Protein AF-A0A537EXK8-F1 (afdb_monomer_lite)

Foldseek 3Di:
DVVVVVVVPPCVVVVVVVVVVVVVVVVVVVVVVVVVVVCVVCVVVVPPPCPPQWVWDWDDKDDPDPPDIDTDIDTPGD

Structure (mmCIF, N/CA/C/O backbone):
data_AF-A0A537EXK8-F1
#
_entry.id   AF-A0A537EXK8-F1
#
loop_
_atom_site.group_PDB
_atom_site.id
_atom_site.type_symbol
_atom_site.label_atom_id
_atom_site.label_alt_id
_atom_site.label_comp_id
_atom_site.label_asym_id
_atom_site.label_entity_id
_atom_site.label_seq_id
_atom_site.pdbx_PDB_ins_code
_atom_site.Cartn_x
_atom_site.Cartn_y
_atom_site.Cartn_z
_atom_site.occupancy
_atom_site.B_iso_or_equiv
_atom_site.auth_seq_id
_atom_site.auth_comp_id
_atom_site.auth_asym_id
_atom_site.auth_atom_id
_atom_site.pdbx_PDB_model_num
ATOM 1 N N . MET A 1 1 ? -16.367 10.112 52.132 1.00 56.41 1 MET A N 1
ATOM 2 C CA . MET A 1 1 ? -15.711 9.767 50.841 1.00 56.41 1 MET A CA 1
ATOM 3 C C . MET A 1 1 ? -16.275 8.542 50.094 1.00 56.41 1 MET A C 1
ATOM 5 O O . MET A 1 1 ? -15.970 8.398 48.917 1.00 56.41 1 MET A O 1
ATOM 9 N N . LYS A 1 2 ? -17.095 7.655 50.691 1.00 58.47 2 LYS A N 1
ATOM 10 C CA . LYS A 1 2 ? -17.609 6.443 50.001 1.00 58.47 2 LYS A CA 1
ATOM 11 C C . LYS A 1 2 ? -18.674 6.711 48.916 1.00 58.47 2 LYS A C 1
ATOM 13 O O . LYS A 1 2 ? -18.876 5.870 48.047 1.00 58.47 2 LYS A O 1
ATOM 18 N N . THR A 1 3 ? -19.323 7.872 48.933 1.00 59.91 3 THR A N 1
ATOM 19 C CA . THR A 1 3 ? -20.451 8.222 48.052 1.00 59.91 3 THR A CA 1
ATOM 20 C C . THR A 1 3 ? -20.029 8.591 46.623 1.00 59.91 3 THR A C 1
ATOM 22 O O . THR A 1 3 ? -20.684 8.165 45.677 1.00 59.91 3 THR A O 1
ATOM 25 N N . ILE A 1 4 ? -18.890 9.274 46.440 1.00 63.50 4 ILE A N 1
ATOM 26 C CA . ILE A 1 4 ? -18.405 9.718 45.113 1.00 63.50 4 ILE A CA 1
ATOM 27 C C . ILE A 1 4 ? -18.048 8.526 44.207 1.00 63.50 4 ILE A C 1
ATOM 29 O O . ILE A 1 4 ? -18.373 8.522 43.023 1.00 63.50 4 ILE A O 1
ATOM 33 N N . LYS A 1 5 ? -17.466 7.452 44.763 1.00 62.69 5 LYS A N 1
ATOM 34 C CA . LYS A 1 5 ? -17.109 6.241 43.997 1.00 62.69 5 LYS A CA 1
ATOM 35 C C . LYS A 1 5 ? -18.321 5.500 43.410 1.00 62.69 5 LYS A C 1
ATOM 37 O O . LYS A 1 5 ? -18.152 4.698 42.498 1.00 62.69 5 LYS A O 1
ATOM 42 N N . ARG A 1 6 ? -19.535 5.740 43.922 1.00 59.78 6 ARG A N 1
ATOM 43 C CA . ARG A 1 6 ? -20.759 5.054 43.476 1.00 59.78 6 ARG A CA 1
ATOM 44 C C . ARG A 1 6 ? -21.346 5.677 42.202 1.00 59.78 6 ARG A C 1
ATOM 46 O O . ARG A 1 6 ? -21.916 4.944 41.404 1.00 59.78 6 ARG A O 1
ATOM 53 N N . LEU A 1 7 ? -21.130 6.978 41.980 1.00 61.06 7 LEU A N 1
ATOM 54 C CA . LEU A 1 7 ? -21.553 7.692 40.765 1.00 61.06 7 LEU A CA 1
ATOM 55 C C . LEU A 1 7 ? -20.756 7.251 39.523 1.00 61.06 7 LEU A C 1
ATOM 57 O O . LEU A 1 7 ? -21.319 7.109 38.446 1.00 61.06 7 LEU A O 1
ATOM 61 N N . PHE A 1 8 ? -19.474 6.914 39.684 1.00 62.16 8 PHE A N 1
ATOM 62 C CA . PHE A 1 8 ? -18.612 6.413 38.601 1.00 62.16 8 PHE A CA 1
ATOM 63 C C . PHE A 1 8 ? -18.748 4.904 38.316 1.00 62.16 8 PHE A C 1
ATOM 65 O O . PHE A 1 8 ? -17.954 4.344 37.557 1.00 62.16 8 PHE A O 1
ATOM 72 N N . LYS A 1 9 ? -19.714 4.213 38.937 1.00 66.69 9 LYS A N 1
ATOM 73 C CA . LYS A 1 9 ? -19.826 2.745 38.870 1.00 66.69 9 LYS A CA 1
ATOM 74 C C . LYS A 1 9 ? -20.574 2.237 37.625 1.00 66.69 9 LYS A C 1
ATOM 76 O O . LYS A 1 9 ? -20.453 1.063 37.288 1.00 66.69 9 LYS A O 1
ATOM 81 N N . ASN A 1 10 ? -21.275 3.110 36.901 1.00 66.06 10 ASN A N 1
ATOM 82 C CA . ASN A 1 10 ? -22.091 2.741 35.741 1.00 66.06 10 ASN A CA 1
ATOM 83 C C . ASN A 1 10 ? -21.412 3.156 34.421 1.00 66.06 10 ASN A C 1
ATOM 85 O O . ASN A 1 10 ? -21.857 4.085 33.758 1.00 66.06 10 ASN A O 1
ATOM 89 N N . LYS A 1 11 ? -20.320 2.475 34.041 1.00 72.00 11 LYS A N 1
ATOM 90 C CA . LYS A 1 11 ? -19.562 2.761 32.800 1.00 72.00 11 LYS A CA 1
ATOM 91 C C . LYS A 1 11 ? -20.040 1.996 31.562 1.00 72.00 11 LYS A C 1
ATOM 93 O O . LYS A 1 11 ? -19.675 2.364 30.456 1.00 72.00 11 LYS A O 1
ATOM 98 N N . LYS A 1 12 ? -20.914 0.993 31.729 1.00 76.19 12 LYS A N 1
ATOM 99 C CA . LYS A 1 12 ? -21.322 0.073 30.648 1.00 76.19 12 LYS A CA 1
ATOM 100 C C . LYS A 1 12 ? -21.837 0.778 29.384 1.00 76.19 12 LYS A C 1
ATOM 102 O O . LYS A 1 12 ? -21.519 0.336 28.292 1.00 76.19 12 LYS A O 1
ATOM 107 N N . GLY A 1 13 ? -22.605 1.862 29.526 1.00 79.44 13 GLY A N 1
ATOM 108 C CA . GLY A 1 13 ? -23.104 2.625 28.372 1.00 79.44 13 GLY A CA 1
ATOM 109 C C . GLY A 1 13 ? -22.038 3.504 27.712 1.00 79.44 13 GLY A C 1
ATOM 110 O O . GLY A 1 13 ? -22.018 3.638 26.493 1.00 79.44 13 GLY A O 1
ATOM 111 N N . ILE A 1 14 ? -21.121 4.060 28.509 1.00 85.06 14 ILE A N 1
ATOM 112 C CA . ILE A 1 14 ? -20.007 4.875 28.006 1.00 85.06 14 ILE A CA 1
ATOM 113 C C . ILE A 1 14 ? -19.019 3.995 27.239 1.00 85.06 14 ILE A C 1
ATOM 115 O O . ILE A 1 14 ? -18.566 4.399 26.175 1.00 85.06 14 ILE A O 1
ATOM 119 N N . ASP A 1 15 ? -18.738 2.786 27.727 1.00 86.25 15 ASP A N 1
ATOM 120 C CA . ASP A 1 15 ? -17.796 1.866 27.085 1.00 86.25 15 ASP A CA 1
ATOM 121 C C . ASP A 1 15 ? -18.258 1.468 25.673 1.00 86.25 15 ASP A C 1
ATOM 123 O O . ASP A 1 15 ? -17.449 1.432 24.749 1.00 86.25 15 ASP A O 1
ATOM 127 N N . THR A 1 16 ? -19.562 1.243 25.464 1.00 88.12 16 THR A N 1
ATOM 128 C CA . THR A 1 16 ? -20.112 0.938 24.130 1.00 88.12 16 THR A CA 1
ATOM 129 C C . THR A 1 16 ? -19.988 2.120 23.170 1.00 88.12 16 THR A C 1
ATOM 131 O O . THR A 1 16 ? -19.604 1.938 22.015 1.00 88.12 16 THR A O 1
ATOM 134 N N . ILE A 1 17 ? -20.272 3.337 23.642 1.00 92.19 17 ILE A N 1
ATOM 135 C CA . ILE A 1 17 ? -20.140 4.552 22.827 1.00 92.19 17 ILE A CA 1
ATOM 136 C C . ILE A 1 17 ? -18.667 4.797 22.487 1.00 92.19 17 ILE A C 1
ATOM 138 O O . ILE A 1 17 ? -18.332 5.079 21.338 1.00 92.19 17 ILE A O 1
ATOM 142 N N . LEU A 1 18 ? -17.776 4.640 23.467 1.00 91.75 18 LEU A N 1
ATOM 143 C CA . LEU A 1 18 ? -16.342 4.816 23.283 1.00 91.75 18 LEU A CA 1
ATOM 144 C C . LEU A 1 18 ? -15.781 3.795 22.288 1.00 91.75 18 LEU A C 1
ATOM 146 O O . LEU A 1 18 ? -15.002 4.165 21.416 1.00 91.75 18 LEU A O 1
ATOM 150 N N . ALA A 1 19 ? -16.214 2.535 22.370 1.00 92.62 19 ALA A N 1
ATOM 151 C CA . ALA A 1 19 ? -15.811 1.492 21.434 1.00 92.62 19 ALA A CA 1
ATOM 152 C C . ALA A 1 19 ? -16.239 1.813 19.993 1.00 92.62 19 ALA A C 1
ATOM 154 O O . ALA A 1 19 ? -15.431 1.690 19.072 1.00 92.62 19 ALA A O 1
ATOM 155 N N . ALA A 1 20 ? -17.477 2.275 19.798 1.00 93.56 20 ALA A N 1
ATOM 156 C CA . ALA A 1 20 ? -17.975 2.660 18.480 1.00 93.56 20 ALA A CA 1
ATOM 157 C C . ALA A 1 20 ? -17.203 3.858 17.900 1.00 93.56 20 ALA A C 1
ATOM 159 O O . ALA A 1 20 ? -16.798 3.833 16.740 1.00 93.56 20 ALA A O 1
ATOM 160 N N . LEU A 1 21 ? -16.939 4.885 18.713 1.00 94.81 21 LEU A N 1
ATOM 161 C CA . LEU A 1 21 ? -16.164 6.052 18.282 1.00 94.81 21 LEU A CA 1
ATOM 162 C C . LEU A 1 21 ? -14.717 5.683 17.946 1.00 94.81 21 LEU A C 1
ATOM 164 O O . LEU A 1 21 ? -14.193 6.125 16.925 1.00 94.81 21 LEU A O 1
ATOM 168 N N . LEU A 1 22 ? -14.087 4.834 18.760 1.00 95.00 22 LEU A N 1
ATOM 169 C CA . LEU A 1 22 ? -12.735 4.349 18.495 1.00 95.00 22 LEU A CA 1
ATOM 170 C C . LEU A 1 22 ? -12.664 3.575 17.179 1.00 95.00 22 LEU A C 1
ATOM 172 O O . LEU A 1 22 ? -11.752 3.828 16.397 1.00 95.00 22 LEU A O 1
ATOM 176 N N . MET A 1 23 ? -13.638 2.699 16.902 1.00 96.44 23 MET A N 1
ATOM 177 C CA . MET A 1 23 ? -13.707 1.948 15.645 1.00 96.44 23 MET A CA 1
ATOM 178 C C . MET A 1 23 ? -13.744 2.877 14.424 1.00 96.44 23 MET A C 1
ATOM 180 O O . MET A 1 23 ? -13.020 2.654 13.457 1.00 96.44 23 MET A O 1
ATOM 184 N N . VAL A 1 24 ? -14.553 3.937 14.466 1.00 96.81 24 VAL A N 1
ATOM 185 C CA . VAL A 1 24 ? -14.655 4.883 13.345 1.00 96.81 24 VAL A CA 1
ATOM 186 C C . VAL A 1 24 ? -13.337 5.628 13.140 1.00 96.81 24 VAL A C 1
ATOM 188 O O . VAL A 1 24 ? -12.850 5.723 12.015 1.00 96.81 24 VAL A O 1
ATOM 191 N N . VAL A 1 25 ? -12.722 6.115 14.220 1.00 97.62 25 VAL A N 1
ATOM 192 C CA . VAL A 1 25 ? -11.480 6.895 14.136 1.00 97.62 25 VAL A CA 1
ATOM 193 C C . VAL A 1 25 ? -10.337 6.066 13.554 1.00 97.62 25 VAL A C 1
ATOM 195 O O . VAL A 1 25 ? -9.646 6.542 12.653 1.00 97.62 25 VAL A O 1
ATOM 198 N N . ILE A 1 26 ? -10.150 4.822 14.008 1.00 95.81 26 ILE A N 1
ATOM 199 C CA . ILE A 1 26 ? -9.066 3.977 13.483 1.00 95.81 26 ILE A CA 1
ATOM 200 C C . ILE A 1 26 ? -9.253 3.666 11.994 1.00 95.81 26 ILE A C 1
ATOM 202 O O . ILE A 1 26 ? -8.273 3.670 11.251 1.00 95.81 26 ILE A O 1
ATOM 206 N N . VAL A 1 27 ? -10.492 3.461 11.534 1.00 96.69 27 VAL A N 1
ATOM 207 C CA . VAL A 1 27 ? -10.788 3.189 10.118 1.00 96.69 27 VAL A CA 1
ATOM 208 C C . VAL A 1 27 ? -10.460 4.404 9.256 1.00 96.69 27 VAL A C 1
ATOM 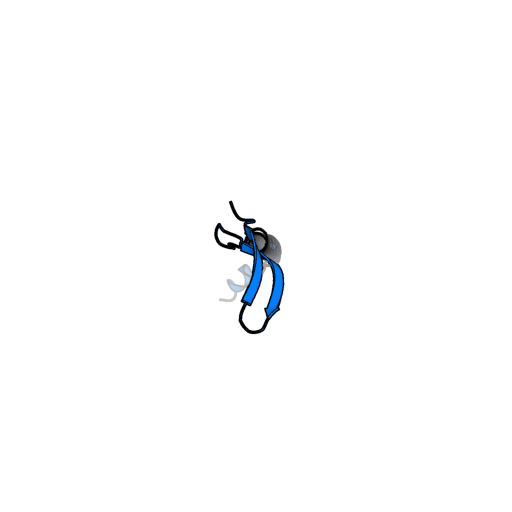210 O O . VAL A 1 27 ? -9.830 4.264 8.209 1.00 96.69 27 VAL A O 1
ATOM 213 N N . VAL A 1 28 ? -10.823 5.604 9.713 1.00 97.69 28 VAL A N 1
ATOM 214 C CA . VAL A 1 28 ? -10.523 6.850 8.996 1.00 97.69 28 VAL A CA 1
ATOM 215 C C . VAL A 1 28 ? -9.012 7.068 8.892 1.00 97.69 28 VAL A C 1
ATOM 217 O O . VAL A 1 28 ? -8.506 7.326 7.801 1.00 97.69 28 VAL A O 1
ATOM 220 N N . VAL A 1 29 ? -8.270 6.906 9.992 1.00 97.44 29 VAL A N 1
ATOM 221 C CA . VAL A 1 29 ? -6.807 7.091 9.998 1.00 97.44 29 VAL A CA 1
ATOM 222 C C . VAL A 1 29 ? -6.112 6.065 9.101 1.00 97.44 29 VAL A C 1
ATOM 224 O O . VAL A 1 29 ? -5.249 6.435 8.303 1.00 97.44 29 VAL A O 1
ATOM 227 N N . ALA A 1 30 ? -6.516 4.793 9.175 1.00 97.06 30 ALA A N 1
ATOM 228 C CA . ALA A 1 30 ? -5.979 3.748 8.309 1.00 97.06 30 ALA A CA 1
ATOM 229 C C . ALA A 1 30 ? -6.250 4.051 6.826 1.00 97.06 30 ALA A C 1
ATOM 231 O O . ALA A 1 30 ? -5.344 3.947 6.002 1.00 97.06 30 ALA A O 1
ATOM 232 N N . SER A 1 31 ? -7.463 4.501 6.489 1.00 96.62 31 SER A N 1
ATOM 233 C CA . SER A 1 31 ? -7.825 4.860 5.115 1.00 96.62 31 SER A CA 1
ATOM 234 C C . SER A 1 31 ? -6.970 6.002 4.564 1.00 96.62 31 SER A C 1
ATOM 236 O O . SER A 1 31 ? -6.528 5.936 3.418 1.00 96.62 31 SER A O 1
ATOM 238 N N . VAL A 1 32 ? -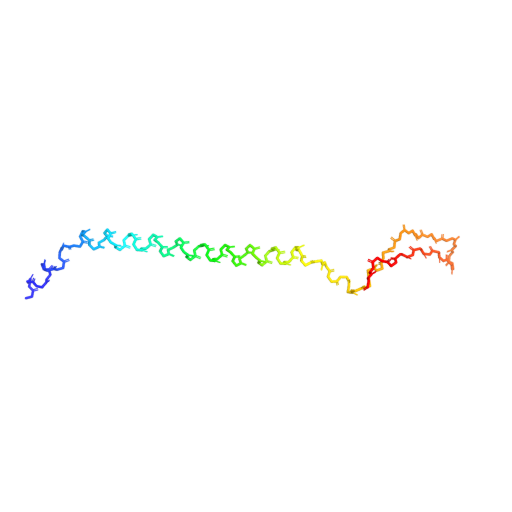6.721 7.048 5.357 1.00 97.12 32 VAL A N 1
ATOM 239 C CA . VAL A 1 32 ? -5.907 8.193 4.917 1.00 97.12 32 VAL A CA 1
ATOM 240 C C . VAL A 1 32 ? -4.444 7.786 4.727 1.00 97.12 32 VAL A C 1
ATOM 242 O O . VAL A 1 32 ? -3.822 8.191 3.746 1.00 97.12 32 VAL A O 1
ATOM 245 N N . MET A 1 33 ? -3.902 6.943 5.612 1.00 96.25 33 MET A N 1
ATOM 246 C CA . MET A 1 33 ? -2.538 6.426 5.468 1.00 96.25 33 MET A CA 1
ATOM 247 C C . MET A 1 33 ? -2.383 5.578 4.200 1.00 96.25 33 MET A C 1
ATOM 249 O O . MET A 1 33 ? -1.427 5.776 3.451 1.00 96.25 33 MET A O 1
ATOM 253 N N . VAL A 1 34 ? -3.335 4.677 3.926 1.00 95.94 34 VAL A N 1
ATOM 254 C CA . VAL A 1 34 ? -3.325 3.859 2.703 1.00 95.94 34 VAL A CA 1
ATOM 255 C C . VAL A 1 34 ? -3.422 4.744 1.464 1.00 95.94 34 VAL A C 1
ATOM 257 O O . VAL A 1 34 ? -2.654 4.550 0.531 1.00 95.94 34 VAL A O 1
ATOM 260 N N . TYR A 1 35 ? -4.286 5.761 1.465 1.00 95.69 35 TYR A N 1
ATOM 261 C CA . TYR A 1 35 ? -4.394 6.701 0.348 1.00 95.69 35 TYR A CA 1
ATOM 262 C C . TYR A 1 35 ? -3.075 7.438 0.070 1.00 95.69 35 TYR A C 1
ATOM 264 O O . TYR A 1 35 ? -2.614 7.473 -1.074 1.00 95.69 35 TYR A O 1
ATOM 272 N N . ALA A 1 36 ? -2.436 7.993 1.104 1.00 94.94 36 ALA A N 1
ATOM 273 C CA . ALA A 1 36 ? -1.161 8.695 0.962 1.00 94.94 36 ALA A CA 1
ATOM 274 C C . ALA A 1 36 ? -0.047 7.760 0.463 1.00 94.94 36 ALA A C 1
ATOM 276 O O . ALA A 1 36 ? 0.749 8.129 -0.399 1.00 94.94 36 ALA A O 1
ATOM 277 N N . TRP A 1 37 ? -0.017 6.523 0.960 1.00 93.81 37 TRP A N 1
ATOM 278 C CA . TRP A 1 37 ? 0.968 5.538 0.533 1.00 93.81 37 TRP A CA 1
ATOM 279 C C . TRP A 1 37 ? 0.733 5.060 -0.906 1.00 93.81 37 TRP A C 1
ATOM 281 O O . TRP A 1 37 ? 1.664 5.052 -1.709 1.00 93.81 37 TRP A O 1
ATOM 291 N N . SER A 1 38 ? -0.509 4.727 -1.270 1.00 93.19 38 SER A N 1
ATOM 292 C CA . SER A 1 38 ? -0.866 4.310 -2.629 1.00 93.19 38 SER A CA 1
ATOM 293 C C . SER A 1 38 ? -0.595 5.410 -3.652 1.00 93.19 38 SER A C 1
ATOM 295 O O . SER A 1 38 ? -0.036 5.127 -4.707 1.00 93.19 38 SER A O 1
ATOM 297 N N . THR A 1 39 ? -0.933 6.665 -3.347 1.00 92.00 39 THR A N 1
ATOM 298 C CA . THR A 1 39 ? -0.637 7.795 -4.244 1.00 92.00 39 THR A CA 1
ATOM 299 C C . THR A 1 39 ? 0.860 8.090 -4.336 1.00 92.00 39 THR A C 1
ATOM 301 O O . THR A 1 39 ? 1.335 8.389 -5.426 1.00 92.00 39 THR A O 1
ATOM 304 N N . GLY A 1 40 ? 1.629 7.931 -3.253 1.00 89.56 40 GLY A N 1
ATOM 305 C CA . GLY A 1 40 ? 3.091 8.042 -3.280 1.00 89.56 40 GLY A CA 1
ATOM 306 C C . GLY A 1 40 ? 3.766 6.953 -4.124 1.00 89.56 40 GLY A C 1
ATOM 307 O O . GLY A 1 40 ? 4.630 7.254 -4.947 1.00 89.56 40 GLY A O 1
ATOM 308 N N . LEU A 1 41 ? 3.334 5.696 -3.978 1.00 88.44 41 LEU A N 1
ATOM 309 C CA . LEU A 1 41 ? 3.836 4.573 -4.774 1.00 88.44 41 LEU A CA 1
ATOM 310 C C . LEU A 1 41 ? 3.494 4.743 -6.257 1.00 88.44 41 LEU A C 1
ATOM 312 O O . LEU A 1 41 ? 4.372 4.648 -7.110 1.00 88.44 41 LEU A O 1
ATOM 316 N N . LEU A 1 42 ? 2.227 5.025 -6.568 1.00 87.69 42 LEU A N 1
ATOM 317 C CA . LEU A 1 42 ? 1.792 5.248 -7.945 1.00 87.69 42 LEU A CA 1
ATOM 318 C C . LEU A 1 42 ? 2.452 6.489 -8.544 1.00 87.69 42 LEU A C 1
ATOM 320 O O . LEU A 1 42 ? 2.847 6.446 -9.699 1.00 87.69 42 LEU A O 1
ATOM 324 N N . GLY A 1 43 ? 2.651 7.555 -7.769 1.00 84.50 43 GLY A N 1
ATOM 325 C CA . GLY A 1 43 ? 3.436 8.712 -8.188 1.00 84.50 43 GLY A CA 1
ATOM 326 C C . GLY A 1 43 ? 4.864 8.323 -8.570 1.00 84.50 43 GLY A C 1
ATOM 327 O O . GLY A 1 43 ? 5.335 8.720 -9.623 1.00 84.50 43 GLY A O 1
ATOM 328 N N . SER A 1 44 ? 5.534 7.476 -7.787 1.00 78.69 44 SER A N 1
ATOM 329 C CA . SER A 1 44 ? 6.882 6.997 -8.124 1.00 78.69 44 SER A CA 1
ATOM 330 C C . SER A 1 44 ? 6.932 6.073 -9.344 1.00 78.69 44 SER A C 1
ATOM 332 O O . SER A 1 44 ? 7.958 6.039 -10.016 1.00 78.69 44 SER 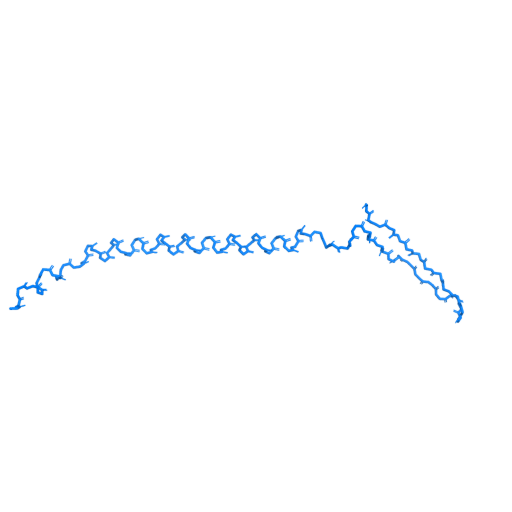A O 1
ATOM 334 N N . LEU A 1 45 ? 5.888 5.277 -9.59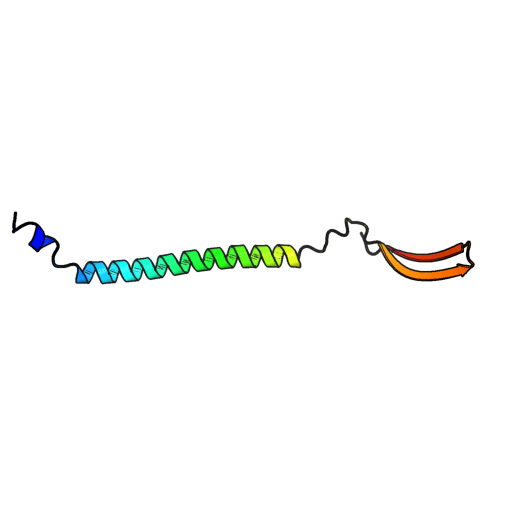0 1.00 78.12 45 LEU A N 1
ATOM 335 C CA . LEU A 1 45 ? 5.857 4.300 -10.686 1.00 78.12 45 LEU A CA 1
ATOM 336 C C . LEU A 1 45 ? 5.341 4.895 -12.001 1.00 78.12 45 LEU A C 1
ATOM 338 O O . LEU A 1 45 ? 5.756 4.468 -13.073 1.00 78.12 45 LEU A O 1
ATOM 342 N N . LEU A 1 46 ? 4.410 5.846 -11.916 1.00 80.00 46 LEU A N 1
ATOM 343 C CA . LEU A 1 46 ? 3.795 6.522 -13.059 1.00 80.00 46 LEU A CA 1
ATOM 344 C C . LEU A 1 46 ? 4.513 7.815 -13.434 1.00 80.00 46 LEU A C 1
ATOM 346 O O . LEU A 1 46 ? 4.281 8.329 -14.527 1.00 80.00 46 LEU A O 1
ATOM 350 N N . VAL A 1 47 ? 5.385 8.350 -12.569 1.00 70.50 47 VAL A N 1
ATOM 351 C CA . VAL A 1 47 ? 6.426 9.264 -13.035 1.00 70.50 47 VAL A CA 1
ATOM 352 C C . VAL A 1 47 ? 7.257 8.456 -14.016 1.00 70.50 47 VAL A C 1
ATOM 354 O O . VAL A 1 47 ? 8.080 7.628 -13.626 1.00 70.50 47 VAL A O 1
ATOM 357 N N . THR A 1 48 ? 7.001 8.689 -15.307 1.00 65.25 48 THR A N 1
ATOM 358 C CA . THR A 1 48 ? 7.932 8.362 -16.379 1.00 65.25 48 THR A CA 1
ATOM 359 C C . THR A 1 48 ? 9.309 8.712 -15.844 1.00 65.25 48 THR A C 1
ATOM 361 O O . THR A 1 48 ? 9.468 9.850 -15.378 1.00 65.25 48 THR A O 1
ATOM 364 N N . PRO A 1 49 ? 10.272 7.771 -15.812 1.00 58.62 49 PRO A N 1
ATOM 365 C CA . PRO A 1 49 ? 11.602 8.100 -15.341 1.00 58.62 49 PRO A CA 1
ATOM 366 C C . PRO A 1 49 ? 11.997 9.389 -16.050 1.00 58.62 49 PRO A C 1
ATOM 368 O O . PRO A 1 49 ? 11.840 9.489 -17.267 1.00 58.62 49 PRO A O 1
ATOM 371 N N . ASN A 1 50 ? 12.419 10.402 -15.293 1.00 58.66 50 ASN A N 1
ATOM 372 C CA . ASN A 1 50 ? 13.044 11.588 -15.864 1.00 58.66 50 ASN A CA 1
ATOM 373 C C . ASN A 1 50 ? 14.390 11.140 -16.470 1.00 58.66 50 ASN A C 1
ATOM 375 O O . ASN A 1 50 ? 15.453 11.525 -15.996 1.00 58.66 50 ASN A O 1
ATOM 379 N N . VAL A 1 51 ? 14.361 10.286 -17.496 1.00 56.78 51 VAL A N 1
ATOM 380 C CA . VAL A 1 51 ? 15.387 10.222 -18.527 1.00 56.78 51 VAL A CA 1
ATOM 381 C C . VAL A 1 51 ? 15.261 11.576 -19.209 1.00 56.78 51 VAL A C 1
ATOM 383 O O . VAL A 1 51 ? 14.347 11.817 -19.989 1.00 56.78 51 VAL A O 1
ATOM 386 N N . GLY A 1 52 ? 15.987 12.549 -18.660 1.00 56.97 52 GLY A N 1
ATOM 387 C CA . GLY A 1 52 ? 15.550 13.938 -18.656 1.00 56.97 52 GLY A CA 1
ATOM 388 C C . GLY A 1 52 ? 15.354 14.491 -20.055 1.00 56.97 52 GLY A C 1
ATOM 389 O O . GLY A 1 52 ? 16.345 14.842 -20.659 1.00 56.97 52 GLY A O 1
ATOM 390 N N . LYS A 1 53 ? 14.105 14.598 -20.531 1.00 57.91 53 LYS A N 1
ATOM 391 C CA . LYS A 1 53 ? 13.660 15.145 -21.836 1.00 57.91 53 LYS A CA 1
ATOM 392 C C . LYS A 1 53 ? 14.291 14.536 -23.109 1.00 57.91 53 LYS A C 1
ATOM 394 O O . LYS A 1 53 ? 13.633 14.461 -24.133 1.00 57.91 53 LYS A O 1
ATOM 399 N N . GLU A 1 54 ? 15.497 13.996 -23.027 1.00 63.03 54 GLU A N 1
ATOM 400 C CA . GLU A 1 54 ? 16.330 13.451 -24.088 1.00 63.03 54 GLU A CA 1
ATOM 401 C C . GLU A 1 54 ? 16.652 11.997 -23.709 1.00 63.03 54 GLU A C 1
ATOM 403 O O . GLU A 1 54 ? 17.631 11.697 -23.019 1.00 63.03 54 GLU A O 1
ATOM 408 N N . ALA A 1 55 ? 15.783 11.066 -24.099 1.00 70.12 55 ALA A N 1
ATOM 409 C CA . ALA A 1 55 ? 16.004 9.644 -23.873 1.00 70.12 55 ALA A CA 1
ATOM 410 C C . ALA A 1 55 ? 16.838 9.075 -25.030 1.00 70.12 55 ALA A C 1
ATOM 412 O O . ALA A 1 55 ? 16.298 8.637 -26.046 1.00 70.12 55 ALA A O 1
ATOM 413 N N . LEU A 1 56 ? 18.165 9.101 -24.901 1.00 79.44 56 LEU A N 1
ATOM 414 C CA . LEU A 1 56 ? 19.071 8.487 -25.874 1.00 79.44 56 LEU A CA 1
ATOM 415 C C . LEU A 1 56 ? 19.200 6.987 -25.593 1.00 79.44 56 LEU A C 1
ATOM 417 O O . LEU A 1 56 ? 19.792 6.584 -24.593 1.00 79.44 56 LEU A O 1
ATOM 421 N N . ASN A 1 57 ? 18.648 6.163 -26.481 1.00 81.06 57 ASN A N 1
ATOM 422 C CA . ASN A 1 57 ? 18.727 4.710 -26.393 1.00 81.06 57 ASN A CA 1
ATOM 423 C C . ASN A 1 57 ? 19.780 4.167 -27.370 1.00 81.06 57 ASN A C 1
ATOM 425 O O . ASN A 1 57 ? 19.806 4.558 -28.537 1.00 81.06 57 ASN A O 1
ATOM 429 N N . SER A 1 58 ? 20.642 3.261 -26.908 1.00 84.56 58 SER A N 1
ATOM 430 C CA . SER A 1 58 ? 21.637 2.590 -27.754 1.00 84.56 58 SER A CA 1
ATOM 431 C C . SER A 1 58 ? 21.023 1.330 -28.355 1.00 84.56 58 SER A C 1
ATOM 433 O O . SER A 1 58 ? 20.615 0.434 -27.620 1.00 84.56 58 SER A O 1
ATOM 435 N N . GLU A 1 59 ? 20.935 1.260 -29.681 1.00 84.25 59 GLU A N 1
ATOM 436 C CA . GLU A 1 59 ? 20.253 0.155 -30.368 1.00 84.25 59 GLU A CA 1
ATOM 437 C C . GLU A 1 59 ? 21.222 -0.906 -30.870 1.00 84.25 59 GLU A C 1
ATOM 439 O O . GLU A 1 59 ? 20.899 -2.091 -30.879 1.00 84.25 59 GLU A O 1
ATOM 444 N N . ASN A 1 60 ? 22.411 -0.485 -31.299 1.00 84.56 60 ASN A N 1
ATOM 445 C CA . ASN A 1 60 ? 23.432 -1.394 -31.790 1.00 84.56 60 ASN A CA 1
ATOM 446 C C . ASN A 1 60 ? 24.821 -0.766 -31.671 1.00 84.56 60 ASN A C 1
ATOM 448 O O . ASN A 1 60 ? 25.008 0.414 -31.971 1.00 84.56 60 ASN A O 1
ATOM 452 N N . TYR A 1 61 ? 25.808 -1.568 -31.290 1.00 86.94 61 TYR A N 1
ATOM 453 C CA . TYR A 1 61 ? 27.205 -1.159 -31.252 1.00 86.94 61 TYR A CA 1
ATOM 454 C C . TYR A 1 61 ? 28.088 -2.255 -31.833 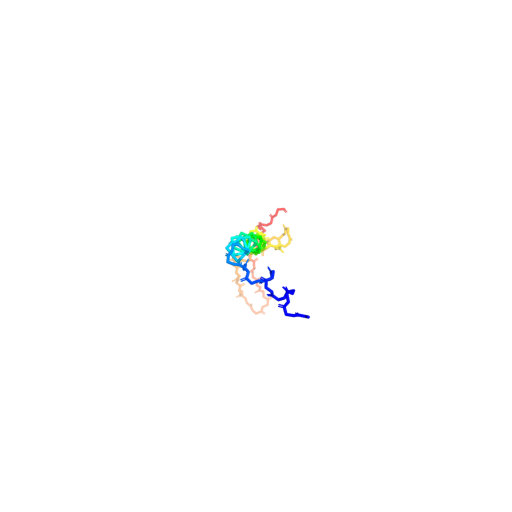1.00 86.94 61 TYR A C 1
ATOM 456 O O . TYR A 1 61 ? 27.917 -3.437 -31.546 1.00 86.94 61 TYR A O 1
ATOM 464 N N . ALA A 1 62 ? 29.044 -1.849 -32.659 1.00 85.88 62 ALA A N 1
ATOM 465 C CA . ALA A 1 62 ? 30.015 -2.740 -33.264 1.00 85.88 62 ALA A CA 1
ATOM 466 C C . ALA A 1 62 ? 31.418 -2.158 -33.099 1.00 85.88 62 ALA A C 1
ATOM 468 O O . ALA A 1 62 ? 31.691 -1.015 -33.470 1.00 85.88 62 ALA A O 1
ATOM 469 N N . PHE A 1 63 ? 32.323 -2.971 -32.565 1.00 84.56 63 PHE A N 1
ATOM 470 C CA . PHE A 1 63 ? 33.745 -2.663 -32.491 1.00 84.56 63 PHE A CA 1
ATOM 471 C C . PHE A 1 63 ? 34.411 -3.263 -33.728 1.00 84.56 63 PHE A C 1
ATOM 473 O O . PHE A 1 63 ? 34.697 -4.457 -33.771 1.00 84.56 63 PHE A O 1
ATOM 480 N N . THR A 1 64 ? 34.571 -2.457 -34.777 1.00 81.50 64 THR A N 1
ATOM 481 C CA . THR A 1 64 ? 35.052 -2.936 -36.083 1.00 81.50 64 THR A CA 1
ATOM 482 C C . THR A 1 64 ? 36.564 -3.168 -36.109 1.00 81.50 64 THR A C 1
ATOM 484 O O . THR A 1 64 ? 37.042 -3.964 -36.911 1.00 81.50 64 THR A O 1
ATOM 487 N N . ASN A 1 65 ? 37.329 -2.480 -35.257 1.00 83.94 65 ASN A N 1
ATOM 488 C CA . ASN A 1 65 ? 38.762 -2.699 -35.033 1.00 83.94 65 ASN A CA 1
ATOM 489 C C . ASN A 1 65 ? 39.173 -2.110 -33.660 1.00 83.94 65 ASN A C 1
ATOM 491 O O . ASN A 1 65 ? 38.333 -1.586 -32.928 1.00 83.94 65 ASN A O 1
ATOM 495 N N . SER A 1 66 ? 40.462 -2.170 -33.310 1.00 83.94 66 SER A N 1
ATOM 496 C CA . SER A 1 66 ? 40.986 -1.659 -32.029 1.00 83.94 66 SER A CA 1
ATOM 497 C C . SER A 1 66 ? 40.992 -0.128 -31.893 1.00 83.94 66 SER A C 1
ATOM 499 O O . SER A 1 66 ? 41.350 0.379 -30.833 1.00 83.94 66 SER A O 1
ATOM 501 N N . THR A 1 67 ? 40.651 0.616 -32.948 1.00 87.56 67 THR A N 1
ATOM 502 C CA . THR A 1 67 ? 40.743 2.086 -33.008 1.00 87.56 67 THR A CA 1
ATOM 503 C C . THR A 1 67 ? 39.444 2.782 -33.424 1.00 87.56 67 THR A C 1
ATOM 505 O O . THR A 1 67 ? 39.359 4.003 -33.328 1.00 87.56 67 THR A O 1
ATOM 508 N N . SER A 1 68 ? 38.418 2.049 -33.858 1.00 83.69 68 SER A N 1
ATOM 509 C CA . SER A 1 68 ? 37.149 2.582 -34.341 1.00 83.69 68 SER A CA 1
ATOM 510 C C . SER A 1 68 ? 35.971 1.724 -33.896 1.00 83.69 68 SER A C 1
ATOM 512 O O . SER A 1 68 ? 36.011 0.491 -33.882 1.00 83.69 68 SER A O 1
ATOM 514 N N . SER A 1 69 ? 34.878 2.395 -33.552 1.00 84.88 69 SER A N 1
ATOM 515 C CA . SER A 1 69 ? 33.636 1.767 -33.111 1.00 84.88 69 SER A CA 1
ATOM 516 C C . SER A 1 69 ? 32.458 2.493 -33.737 1.00 84.88 69 SER A C 1
ATOM 518 O O . SER A 1 69 ? 32.442 3.721 -33.802 1.00 84.88 69 SER A O 1
ATOM 520 N N . THR A 1 70 ? 31.479 1.731 -34.207 1.00 89.00 70 THR A N 1
ATOM 521 C CA . THR A 1 70 ? 30.234 2.256 -34.763 1.00 89.00 70 THR A CA 1
ATOM 522 C C . THR A 1 70 ? 29.137 2.071 -33.728 1.00 89.00 70 THR A C 1
ATOM 524 O O . THR A 1 70 ? 28.908 0.956 -33.262 1.00 89.00 70 THR A O 1
ATOM 527 N N . LEU A 1 71 ? 28.466 3.164 -33.369 1.00 88.88 71 LEU A N 1
ATOM 528 C CA . LEU A 1 71 ? 27.398 3.186 -32.377 1.00 88.88 71 LEU A CA 1
ATOM 529 C C . LEU A 1 71 ? 26.145 3.807 -32.997 1.00 88.88 71 LEU A C 1
ATOM 531 O O . LEU A 1 71 ? 26.190 4.926 -33.505 1.00 88.88 71 LEU A O 1
ATOM 535 N N . TYR A 1 72 ? 25.034 3.078 -32.940 1.00 90.19 72 TYR A N 1
ATOM 536 C CA . TYR A 1 72 ? 23.722 3.533 -33.380 1.00 90.19 72 TYR A CA 1
ATOM 537 C C . TYR A 1 72 ? 22.894 3.926 -32.157 1.00 90.19 72 TYR A C 1
ATOM 539 O O . TYR A 1 72 ? 22.494 3.072 -31.364 1.00 90.19 72 TYR A O 1
ATOM 547 N N . ILE A 1 73 ? 22.654 5.229 -32.013 1.00 89.12 73 ILE A N 1
ATOM 548 C CA . ILE A 1 73 ? 21.856 5.813 -30.931 1.00 89.12 73 ILE A CA 1
ATOM 549 C C . ILE A 1 73 ? 20.561 6.358 -31.528 1.00 89.12 73 ILE A C 1
ATOM 551 O O . ILE A 1 73 ? 20.598 7.098 -32.512 1.00 89.12 73 ILE A O 1
ATOM 555 N N . ARG A 1 74 ? 19.425 6.037 -30.908 1.00 87.00 74 ARG A N 1
ATOM 556 C CA . ARG A 1 74 ? 18.119 6.622 -31.217 1.00 87.00 74 ARG A CA 1
ATOM 557 C C . ARG A 1 74 ? 17.720 7.612 -30.130 1.00 87.00 74 ARG A C 1
ATOM 559 O O . ARG A 1 74 ? 17.720 7.264 -28.951 1.00 87.00 74 ARG A O 1
ATOM 566 N N . ASN A 1 75 ? 17.328 8.823 -30.529 1.00 81.19 75 ASN A N 1
ATOM 567 C CA . ASN A 1 75 ? 16.624 9.726 -29.626 1.00 81.19 75 ASN A CA 1
ATOM 568 C C . ASN A 1 75 ? 15.157 9.286 -29.533 1.00 81.19 75 ASN A C 1
ATOM 570 O O . ASN A 1 75 ? 14.447 9.232 -30.534 1.00 81.19 75 ASN A O 1
ATOM 574 N N . THR A 1 76 ? 14.745 8.910 -28.331 1.00 80.31 76 THR A N 1
ATOM 575 C CA . THR A 1 76 ? 13.368 8.555 -27.965 1.00 80.31 76 THR A CA 1
ATOM 576 C C . THR A 1 76 ? 12.739 9.607 -27.042 1.00 80.31 76 THR A C 1
ATOM 578 O O . THR A 1 76 ? 11.632 9.409 -26.549 1.00 80.31 76 THR A O 1
ATOM 581 N N . GLY A 1 77 ? 13.452 10.714 -26.799 1.00 72.25 77 GLY A N 1
ATOM 582 C CA . GLY A 1 77 ? 12.967 11.910 -26.115 1.00 72.25 77 GLY A CA 1
ATOM 583 C C . GLY A 1 77 ? 12.142 12.829 -27.021 1.00 72.25 77 GLY A C 1
ATOM 584 O O . GLY A 1 77 ? 12.003 12.577 -28.220 1.00 72.25 77 GLY A O 1
ATOM 585 N N . SER A 1 78 ? 11.585 13.887 -26.425 1.00 63.88 78 SER A N 1
ATOM 586 C CA . SER A 1 78 ? 10.759 14.910 -27.082 1.00 63.88 78 SER A CA 1
ATOM 587 C C . SER A 1 78 ? 11.090 16.305 -26.579 1.00 63.88 78 SER A C 1
ATOM 589 O O . SER A 1 78 ? 11.386 16.462 -25.372 1.00 63.88 78 SER A O 1
#

Sequence (78 aa):
MKTIKRLFKNKKGIDTILAALLMVVIVVVASVMVYAWSTGLLGSLLVTPNVGKEALNSENYAFTNSTSSTLYIRNTGS

Secondary structure (DSSP, 8-state):
-TTHHHHTT--HHHHHHHHHHHHHHHHHHHHHHHHHHHHHHHHHHHS-----S--EEEEEEEE-SSS-EEEEEEE---

Radius of gyration: 32.55 Å; chains: 1; bounding box: 64×18×87 Å

pLDDT: mean 81.52, std 13.08, range [56.41, 97.69]

=== Feature glossary ===
The features interleaved in this record are:

— What the protein is —

Sequence gives the chain of amino acids in standard one-letter code (A=alanine, C=cysteine, …, Y=tyrosine), read N→C. It is the only feature that is directly encoded by the gene; all structural features are derived from the folded form of this sequence.

Database cross-references. InterPro integrates a dozen domain/family signature databases into unified entries with residue-range hits. GO terms attach function/process/location labels with evidence codes. CATH codes position the fold in a four-level structural taxonomy. Organism is the NCBI-taxonomy species name.

— Where its atoms are —

Atomic coordinates in PDBx/mmCIF format — the same representation the Protein Data Bank distributes. Each line of the _atom_site loop places one backbone atom in Cartesian space (units: ångströms, origin: arbitrary).

The six renders are orthographic views along the three Cartesian axes in both directions. Representation (cartoon, sticks, or surface) and color scheme (sequence-rainbow or by-chain) vary across proteins so the training set covers all the common visualization conventions.

— Local backbone conformation —

Eight-state secondary structure (DSSP): H is the canonical α-helix, G the tighter 3₁₀-helix, I the wider π-helix; E/B are β-structure, T and S are turns and bends, and '-' is everything else. DSSP derives these from the pattern of main-chain N–H···O=C hydrogen bonds, not from the sequence.

P-SEA three-state annotation labels each residue as helix, strand, or coil based purely on the geometry of the Cα trace. It serves as a fallback when the full backbone (and thus DSSP) is unavailable.

The φ/ψ torsion pair specifies the backbone conformation at each residue. φ rotates about the N–Cα bond, ψ about the Cα–C bond. Steric clashes forbid most of the (φ, ψ) plane — the allowed regions (α-helix basin, β-sheet basin, left-handed helix) are the Ramachandran-allowed regions.

— Global shape and packing —

The geometric summary reports three shape descriptors. Rg (radius of gyration) measures how spread out the Cα atoms are about their centre of mass; compact globular proteins have small Rg, elongated or unfolded ones large. Cα contacts (<8 Å, |i−j|>4) count long-range residue pairs in spatial proximity — high for tightly packed folds, near zero for rods or random coil. The bounding-box extents give the protein's footprint along x, y, z in Å.

Solvent-accessible surface area (SASA) is the area in Å² traced out by the centre of a 1.4 Å probe sphere (a water molecule) rolled over the protein's van der Waals surface (Shrake–Rupley / Lee–Richards construction). Buried residues have near-zero SA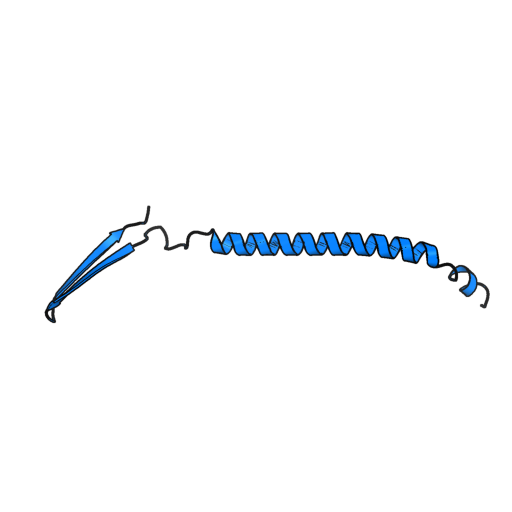SA; fully exposed residues can exceed 200 Å². The total SASA scales roughly with the number of surface residues.

The contact map is a binary N×N matrix image: pixel (i, j) is dark where Cα_i and Cα_j are within 8 Å and |i−j|>4. Because the |i−j|>4 filter removes local helical contacts, off-diagonal stripes parallel to the main diagonal indicate parallel β-sheets; stripes perpendicular to it indicate antiparallel β-sheets. The Ramachandran plot scatters every residue's (φ, ψ) pair against the sterically allowed regions. The PAE heatmap renders the predicted-aligned-error matrix.

— Structural neighborhood —

3Di is Foldseek's structural alphabet. Each residue is assigned one of twenty discrete states based on how its Cα sits relative to its spatial (not sequential) neighbors. Aligning 3Di strings finds structural homologs roughly as well as full 3D superposition, but orders of magnitude faster.

Nearest PDB neighbors are the top structural matches found by Foldseek when searching this structure against the entire Protein Data Bank. Each hit reports a TM-score (0 to 1; >0.5 almost always implies the same fold) and an E-value. These are *structural* homologs — they may share no detectable sequence similarity.

— Confidence and disorder —

For AlphaFold models, the B-factor field carries pLDDT — the model's own estimate of local accuracy on a 0–100 scale. Regions with pLDDT<50 should be treated as essentially unmodeled; they often correspond to intrinsically disordered segments.

Crystallographic B-factors measure how much each atom's electron density is smeared out, in Å². They rise in mobile loops and surface residues and fall in the buried interior. In AlphaFold models this column is repurposed to hold pLDDT instead.

Predicted aligned error is AlphaFold's pairwise confidence. Unlike pLDDT (per-residue), PAE is per-residue-pair and captures whether two parts of the structure are correctly placed relative to each other. Units are ångströms of expected positional error.